Protein AF-Q984J4-F1 (afdb_monomer_lite)

Secondary structure (DSSP, 8-state):
---TTHHHHHHHHTTT--HHHHHHHHHHHHHHHHHHHHTT----HHHHHHHHHHHHHHHHHHHHHH--

Organism: Mesorhizobium japonicum (strain LMG 29417 / CECT 9101 / MAFF 303099) (NCBI:txid266835)

Structure (mmCIF, N/CA/C/O backbone):
data_AF-Q984J4-F1
#
_entry.id   AF-Q984J4-F1
#
loop_
_atom_site.group_PDB
_atom_site.id
_atom_site.type_symbol
_atom_site.label_atom_id
_atom_site.label_alt_id
_atom_site.label_comp_id
_atom_site.label_asym_id
_atom_site.label_entity_id
_atom_site.label_seq_id
_atom_site.pdbx_PDB_ins_code
_atom_site.Cartn_x
_atom_site.Cartn_y
_atom_site.Cartn_z
_atom_site.occupancy
_atom_site.B_iso_or_equiv
_atom_site.auth_seq_id
_atom_site.auth_comp_id
_atom_site.auth_asym_id
_atom_site.auth_atom_id
_atom_site.pdbx_PDB_model_num
ATOM 1 N N . MET A 1 1 ? 10.801 3.680 -18.726 1.00 36.25 1 MET A N 1
ATOM 2 C CA . MET A 1 1 ? 9.719 4.496 -18.135 1.00 36.25 1 MET A CA 1
ATOM 3 C C . MET A 1 1 ? 8.633 3.530 -17.650 1.00 36.25 1 MET A C 1
ATOM 5 O O . MET A 1 1 ? 7.842 3.065 -18.453 1.00 36.25 1 MET A O 1
ATOM 9 N N . LEU A 1 2 ? 8.680 3.113 -16.384 1.00 41.53 2 LEU A N 1
ATOM 10 C CA . LEU A 1 2 ? 7.704 2.232 -15.712 1.00 41.53 2 LEU A CA 1
ATOM 11 C C . LEU A 1 2 ? 7.173 3.053 -14.523 1.00 41.53 2 LEU A C 1
ATOM 13 O O . LEU A 1 2 ? 8.004 3.591 -13.805 1.00 41.53 2 LEU A O 1
ATOM 17 N N . SER A 1 3 ? 5.892 3.262 -14.221 1.00 46.81 3 SER A N 1
ATOM 18 C CA . SER A 1 3 ? 4.590 3.064 -14.870 1.00 46.81 3 SER A CA 1
ATOM 19 C C . SER A 1 3 ? 3.651 4.085 -14.177 1.00 46.81 3 SER A C 1
ATOM 21 O O . SER A 1 3 ? 3.745 4.180 -12.956 1.00 46.81 3 SER A O 1
ATOM 23 N N . PRO A 1 4 ? 2.766 4.836 -14.862 1.00 56.25 4 PRO A N 1
ATOM 24 C CA . PRO A 1 4 ? 1.876 5.836 -14.238 1.00 56.25 4 PRO A CA 1
ATOM 25 C C . PRO A 1 4 ? 0.804 5.297 -13.261 1.00 56.25 4 PRO A C 1
ATOM 27 O O . PRO A 1 4 ? -0.200 5.965 -13.053 1.00 56.25 4 PRO A O 1
ATOM 30 N N . PHE A 1 5 ? 0.928 4.073 -12.733 1.00 74.00 5 PHE A N 1
ATOM 31 C CA . PHE A 1 5 ? -0.235 3.330 -12.233 1.00 74.00 5 PHE A CA 1
ATOM 32 C C . PHE A 1 5 ? 0.010 2.392 -11.039 1.00 74.00 5 PHE A C 1
ATOM 34 O O . PHE A 1 5 ? -0.907 1.640 -10.707 1.00 74.00 5 PHE A O 1
ATOM 41 N N . PHE A 1 6 ? 1.193 2.339 -10.407 1.00 90.75 6 PHE A N 1
ATOM 42 C CA . PHE A 1 6 ? 1.371 1.417 -9.268 1.00 90.75 6 PHE A CA 1
ATOM 43 C C . PHE A 1 6 ? 0.575 1.894 -8.054 1.00 90.75 6 PHE A C 1
ATOM 45 O O . PHE A 1 6 ? -0.239 1.136 -7.520 1.00 90.75 6 PHE A O 1
ATOM 52 N N . SER A 1 7 ? 0.774 3.154 -7.662 1.00 91.94 7 SER A N 1
ATOM 53 C CA . SER A 1 7 ? 0.058 3.757 -6.539 1.00 91.94 7 SER A CA 1
ATOM 54 C C . SER A 1 7 ? -1.456 3.745 -6.780 1.00 91.94 7 SER A C 1
ATOM 56 O O . SER A 1 7 ? -2.198 3.237 -5.943 1.00 91.94 7 SER A O 1
ATOM 58 N N . ASP A 1 8 ? -1.913 4.160 -7.962 1.00 93.81 8 ASP A N 1
ATOM 59 C CA . ASP A 1 8 ? -3.327 4.102 -8.358 1.00 93.81 8 ASP A CA 1
ATOM 60 C C . ASP A 1 8 ? -3.917 2.689 -8.298 1.00 93.81 8 ASP A C 1
ATOM 62 O O . ASP A 1 8 ? -5.037 2.500 -7.823 1.00 93.81 8 ASP A O 1
ATOM 66 N N . ARG A 1 9 ? -3.179 1.671 -8.758 1.00 93.69 9 ARG A N 1
ATOM 67 C CA . ARG A 1 9 ? -3.639 0.277 -8.701 1.00 93.69 9 ARG A CA 1
ATOM 68 C C . ARG A 1 9 ? -3.788 -0.196 -7.260 1.00 93.69 9 ARG A C 1
ATOM 70 O O . ARG A 1 9 ? -4.808 -0.799 -6.938 1.00 93.69 9 ARG A O 1
ATOM 77 N N . ALA A 1 10 ? -2.803 0.091 -6.412 1.00 95.19 10 ALA A N 1
ATOM 78 C CA . ALA A 1 10 ? -2.852 -0.261 -4.999 1.00 95.19 10 ALA A CA 1
ATOM 79 C C . ALA A 1 10 ? -4.016 0.448 -4.287 1.00 95.19 10 ALA A C 1
ATOM 81 O O . ALA A 1 10 ? -4.740 -0.176 -3.514 1.00 95.19 10 ALA A O 1
ATOM 82 N N . LEU A 1 11 ? -4.247 1.731 -4.588 1.00 95.19 11 LEU A N 1
ATOM 83 C CA . LEU A 1 11 ? -5.343 2.505 -4.007 1.00 95.19 11 LEU A CA 1
ATOM 84 C C . LEU A 1 11 ? -6.719 2.008 -4.466 1.00 95.19 11 LEU A C 1
ATOM 86 O O . LEU A 1 11 ? -7.607 1.867 -3.633 1.00 95.19 11 LEU A O 1
ATOM 90 N N . ARG A 1 12 ? -6.888 1.657 -5.746 1.00 96.00 12 ARG A N 1
ATOM 91 C CA . ARG A 1 12 ? -8.135 1.048 -6.239 1.00 96.00 12 ARG A CA 1
ATOM 92 C C . ARG A 1 12 ? -8.384 -0.337 -5.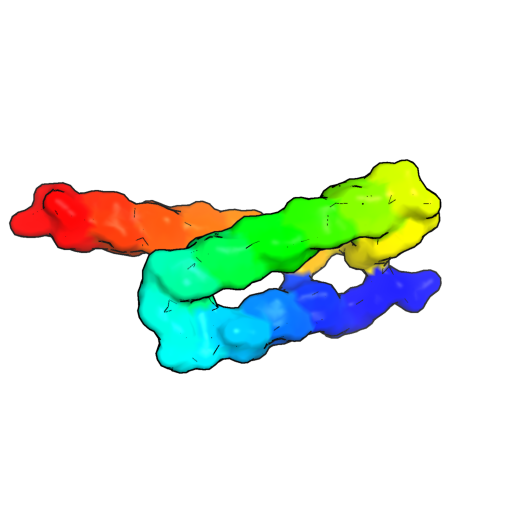648 1.00 96.00 12 ARG A C 1
ATOM 94 O O . ARG A 1 12 ? -9.525 -0.685 -5.367 1.00 96.00 12 ARG A O 1
ATOM 101 N N . ALA A 1 13 ? -7.334 -1.132 -5.435 1.00 96.12 13 ALA A 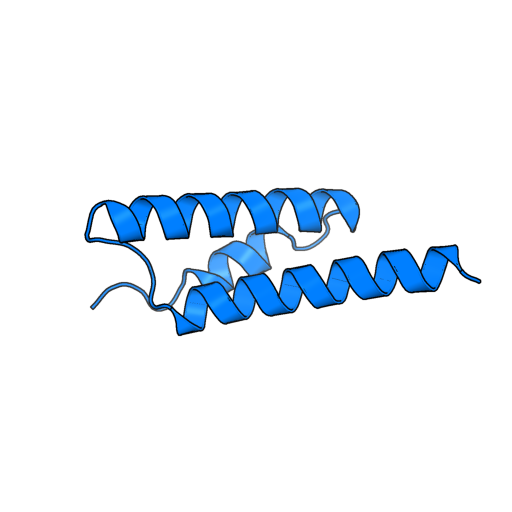N 1
ATOM 102 C CA . ALA A 1 13 ? -7.461 -2.483 -4.886 1.00 96.12 13 ALA A CA 1
ATOM 103 C C . ALA A 1 13 ? -8.028 -2.504 -3.455 1.00 96.12 13 ALA A C 1
ATOM 105 O O . ALA A 1 13 ? -8.659 -3.485 -3.058 1.00 96.12 13 ALA A O 1
ATOM 106 N N . ILE A 1 14 ? -7.833 -1.421 -2.696 1.00 97.38 14 ILE A N 1
ATOM 107 C CA . ILE A 1 14 ? -8.337 -1.293 -1.325 1.00 97.38 14 ILE A CA 1
ATOM 108 C C . ILE A 1 14 ? -9.714 -0.625 -1.218 1.00 97.38 14 ILE A C 1
ATOM 110 O O . ILE A 1 14 ? -10.274 -0.568 -0.121 1.00 97.38 14 ILE A O 1
ATOM 114 N N . GLU A 1 15 ? -10.277 -0.110 -2.315 1.00 96.75 15 GLU A N 1
ATOM 115 C CA . GLU A 1 15 ? -11.581 0.559 -2.293 1.00 96.75 15 GLU A CA 1
ATOM 116 C C . GLU A 1 15 ? -12.691 -0.390 -1.811 1.00 96.75 15 GLU A C 1
ATOM 118 O O . GLU A 1 15 ? -12.809 -1.537 -2.243 1.00 96.75 15 GLU A O 1
ATOM 123 N N . GLY A 1 16 ? -13.504 0.089 -0.864 1.00 96.44 16 GLY A N 1
ATOM 124 C CA . GLY A 1 16 ? -14.612 -0.673 -0.278 1.00 96.44 16 GLY A CA 1
ATOM 125 C C . GLY A 1 16 ? -14.208 -1.827 0.651 1.00 96.44 16 GLY A C 1
ATOM 126 O O . GLY A 1 16 ? -15.089 -2.518 1.161 1.00 96.44 16 GLY A O 1
ATOM 127 N N . LYS A 1 17 ? -12.910 -2.055 0.894 1.00 97.44 17 LYS A N 1
ATOM 128 C CA . LYS A 1 17 ? -12.423 -3.093 1.820 1.00 97.44 17 LYS A CA 1
ATOM 129 C C . LYS A 1 17 ? -12.443 -2.617 3.271 1.00 97.44 17 LYS A C 1
ATOM 131 O O . LYS A 1 17 ? -12.381 -1.413 3.529 1.00 97.44 17 LYS A O 1
ATOM 136 N N . GLN A 1 18 ? -12.503 -3.550 4.224 1.00 96.88 18 GLN A N 1
ATOM 137 C CA . GLN A 1 18 ? -12.411 -3.207 5.645 1.00 96.88 18 GLN A CA 1
ATOM 138 C C . GLN A 1 18 ? -11.005 -2.702 5.990 1.00 96.88 18 GLN A C 1
ATOM 140 O O . GLN A 1 18 ? -10.045 -3.147 5.367 1.00 96.88 18 GLN A O 1
ATOM 145 N N . PRO A 1 19 ? -10.837 -1.809 6.983 1.00 95.62 19 PRO A N 1
ATOM 146 C CA . PRO A 1 19 ? -9.543 -1.187 7.267 1.00 95.62 19 PRO A CA 1
ATOM 147 C C . PRO A 1 19 ? -8.377 -2.168 7.463 1.00 95.62 19 PRO A C 1
ATOM 149 O O . PRO A 1 19 ? -7.273 -1.884 7.012 1.00 95.62 19 PRO A O 1
ATOM 152 N N . LEU A 1 20 ? -8.612 -3.325 8.092 1.00 96.38 20 LEU A N 1
ATOM 153 C CA . LEU A 1 20 ? -7.587 -4.365 8.246 1.00 96.38 20 LEU A CA 1
ATOM 154 C C . LEU A 1 20 ? -7.218 -5.010 6.900 1.00 96.38 20 LEU A C 1
ATOM 156 O O . LEU A 1 20 ? -6.037 -5.068 6.574 1.00 96.38 20 LEU A O 1
ATOM 160 N N . ASP A 1 21 ? -8.208 -5.359 6.074 1.00 97.69 21 ASP A N 1
ATOM 161 C CA . ASP A 1 21 ? -7.980 -5.875 4.715 1.00 97.69 21 ASP A CA 1
ATOM 162 C C . ASP A 1 21 ? -7.227 -4.858 3.840 1.00 97.69 21 ASP A C 1
ATOM 164 O O . ASP A 1 21 ? -6.383 -5.225 3.023 1.00 97.69 21 ASP A O 1
ATOM 168 N N . GLN A 1 22 ? -7.510 -3.558 4.009 1.00 98.19 22 GLN A N 1
ATOM 169 C CA . GLN A 1 22 ? -6.776 -2.499 3.312 1.00 98.19 22 GLN A CA 1
ATOM 170 C C . GLN A 1 22 ? -5.293 -2.511 3.701 1.00 98.19 22 GLN A C 1
ATOM 172 O O . GLN A 1 22 ? -4.440 -2.346 2.832 1.00 98.19 22 GLN A O 1
ATOM 177 N N . LEU A 1 23 ? -4.966 -2.700 4.985 1.00 98.06 23 LEU A N 1
ATOM 178 C CA . LEU A 1 23 ? -3.573 -2.767 5.436 1.00 98.06 23 LEU A CA 1
ATOM 179 C C . LEU A 1 23 ? -2.848 -3.981 4.861 1.00 98.06 23 LEU A C 1
ATOM 181 O O . LEU A 1 23 ? -1.728 -3.823 4.373 1.00 98.06 23 LEU A O 1
ATOM 185 N N . ASP A 1 24 ? -3.479 -5.155 4.885 1.00 98.06 24 ASP A N 1
ATOM 186 C CA . ASP A 1 24 ? -2.879 -6.378 4.351 1.00 98.06 24 ASP A CA 1
ATOM 187 C C . ASP A 1 24 ? -2.585 -6.250 2.854 1.00 98.06 24 ASP A C 1
ATOM 189 O O . ASP A 1 24 ? -1.455 -6.489 2.427 1.00 98.06 24 ASP A O 1
ATOM 193 N N . LEU A 1 25 ? -3.543 -5.743 2.074 1.00 98.00 25 LEU A N 1
ATOM 194 C CA . LEU A 1 25 ? -3.349 -5.503 0.644 1.00 98.00 25 LEU A CA 1
ATOM 195 C C . LEU A 1 25 ? -2.237 -4.482 0.372 1.00 98.00 25 LEU A C 1
ATOM 197 O O . LEU A 1 25 ? -1.361 -4.727 -0.457 1.00 98.00 25 LEU A O 1
ATOM 201 N N . LEU A 1 26 ? -2.224 -3.336 1.063 1.00 97.88 26 LEU A N 1
ATOM 202 C CA . LEU A 1 26 ? -1.172 -2.330 0.862 1.00 97.88 26 LEU A CA 1
ATOM 203 C C . LEU A 1 26 ? 0.211 -2.876 1.234 1.00 97.88 26 LEU A C 1
ATOM 205 O O . LEU A 1 26 ? 1.188 -2.546 0.559 1.00 97.88 26 LEU A O 1
ATOM 209 N N . ARG A 1 27 ? 0.302 -3.717 2.273 1.00 97.94 27 ARG A N 1
ATOM 210 C CA . ARG A 1 27 ? 1.545 -4.397 2.653 1.00 97.94 27 ARG A CA 1
ATOM 211 C C . ARG A 1 27 ? 2.030 -5.314 1.533 1.00 97.94 27 ARG A C 1
ATOM 213 O O . ARG A 1 27 ? 3.190 -5.205 1.147 1.00 97.94 27 ARG A O 1
ATOM 220 N N . GLU A 1 28 ? 1.154 -6.140 0.965 1.00 97.81 28 GLU A N 1
ATOM 221 C CA . GLU A 1 28 ? 1.492 -7.020 -0.163 1.00 97.81 28 GLU A CA 1
ATOM 222 C C . GLU A 1 28 ? 1.984 -6.239 -1.389 1.00 97.81 28 GLU A C 1
ATOM 224 O O . GLU A 1 28 ? 2.994 -6.606 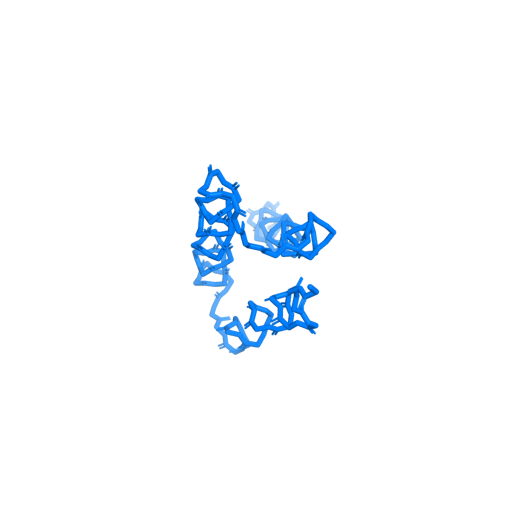-1.993 1.00 97.81 28 GLU A O 1
ATOM 229 N N . TYR A 1 29 ? 1.324 -5.126 -1.733 1.00 96.62 29 TYR A N 1
ATOM 230 C CA . TYR A 1 29 ? 1.757 -4.258 -2.832 1.00 96.62 29 TYR A CA 1
ATOM 231 C C . TYR A 1 29 ? 3.161 -3.690 -2.605 1.00 96.62 29 TYR A C 1
ATOM 233 O O . TYR A 1 29 ? 3.974 -3.683 -3.531 1.00 96.62 29 TYR A O 1
ATOM 241 N N . VAL A 1 30 ? 3.458 -3.214 -1.391 1.00 96.75 30 VAL A N 1
ATOM 242 C CA . VAL A 1 30 ? 4.784 -2.675 -1.052 1.00 96.75 30 VAL A CA 1
ATOM 243 C C . VAL A 1 30 ? 5.837 -3.781 -1.065 1.00 96.75 30 VAL A C 1
ATOM 245 O O . VAL A 1 30 ? 6.886 -3.597 -1.672 1.00 96.75 30 VAL A O 1
ATOM 248 N N . G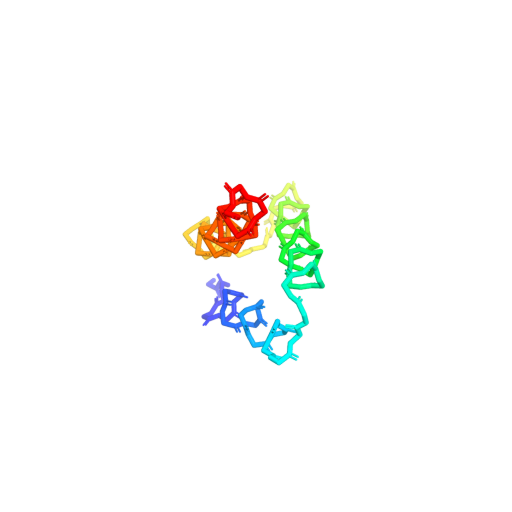LU A 1 31 ? 5.566 -4.939 -0.461 1.00 97.19 31 GLU A N 1
ATOM 249 C CA . GLU A 1 31 ? 6.495 -6.076 -0.463 1.00 97.19 31 GLU A CA 1
ATOM 250 C C . GLU A 1 31 ? 6.812 -6.551 -1.887 1.00 97.19 31 GLU A C 1
ATOM 252 O O . GLU A 1 31 ? 7.971 -6.821 -2.202 1.00 97.19 31 GLU A O 1
ATOM 257 N N . GLN A 1 32 ? 5.810 -6.610 -2.771 1.00 95.50 32 GLN A N 1
ATOM 258 C CA . GLN A 1 32 ? 6.034 -6.948 -4.174 1.00 95.50 32 GLN A CA 1
ATOM 259 C C . GLN A 1 32 ? 6.877 -5.887 -4.887 1.00 95.50 32 GLN A C 1
ATOM 261 O O . GLN A 1 32 ? 7.826 -6.241 -5.581 1.00 95.50 32 GLN A O 1
ATOM 266 N N . ALA A 1 33 ? 6.575 -4.601 -4.691 1.00 95.12 33 ALA A N 1
ATOM 267 C CA . ALA A 1 33 ? 7.332 -3.515 -5.308 1.00 95.12 33 ALA A CA 1
ATOM 268 C C . ALA A 1 33 ? 8.805 -3.503 -4.871 1.00 95.12 33 ALA A C 1
ATOM 270 O O . ALA A 1 33 ? 9.689 -3.276 -5.694 1.00 95.12 33 ALA A O 1
ATOM 271 N N . GLU A 1 34 ? 9.081 -3.789 -3.598 1.00 94.31 34 GLU A N 1
ATOM 272 C CA . GLU A 1 34 ? 10.447 -3.907 -3.082 1.00 94.31 34 GLU A CA 1
ATOM 273 C C . GLU A 1 34 ? 11.189 -5.109 -3.681 1.00 94.31 34 GLU A C 1
ATOM 275 O O . GLU A 1 34 ? 12.350 -4.978 -4.073 1.00 94.31 34 GLU A O 1
ATOM 280 N N . ARG A 1 35 ? 10.521 -6.265 -3.825 1.00 95.25 35 ARG A N 1
ATOM 281 C CA . ARG A 1 35 ? 11.099 -7.434 -4.514 1.00 95.25 35 ARG A CA 1
ATOM 282 C C . ARG A 1 35 ? 11.431 -7.127 -5.972 1.00 95.25 35 ARG A C 1
ATOM 284 O O . ARG A 1 35 ? 12.529 -7.448 -6.425 1.00 95.25 35 ARG A O 1
ATOM 291 N N . ASP A 1 36 ? 10.517 -6.476 -6.685 1.00 93.62 36 ASP A N 1
ATOM 292 C CA . ASP A 1 36 ? 10.720 -6.079 -8.079 1.00 93.62 36 ASP A CA 1
ATOM 293 C C . ASP A 1 36 ? 11.939 -5.148 -8.200 1.00 93.62 36 ASP A C 1
ATOM 295 O O . ASP A 1 36 ? 12.812 -5.372 -9.045 1.00 93.62 36 ASP A O 1
ATOM 299 N N . LYS A 1 37 ? 12.058 -4.169 -7.287 1.00 90.50 37 LYS A N 1
ATOM 300 C CA . LYS A 1 37 ? 13.199 -3.239 -7.204 1.00 90.50 37 LYS A CA 1
ATOM 301 C C . LYS A 1 37 ? 14.525 -3.929 -6.970 1.00 90.50 37 LYS A C 1
ATOM 303 O O . LYS A 1 37 ? 15.504 -3.600 -7.640 1.00 90.50 37 LYS A O 1
ATOM 308 N N . GLN A 1 38 ? 14.565 -4.900 -6.066 1.00 92.31 38 GLN A N 1
ATOM 309 C CA . GLN A 1 38 ? 15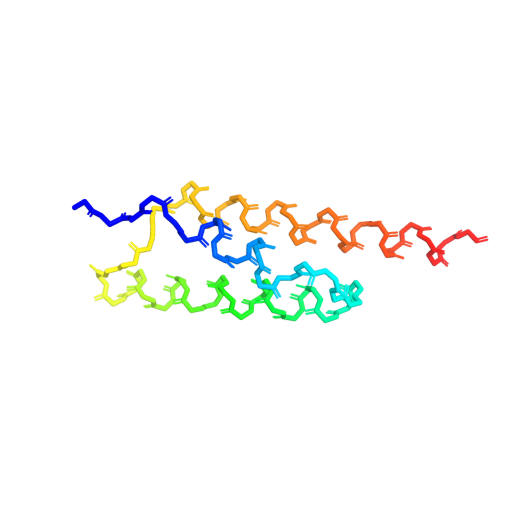.766 -5.702 -5.828 1.00 92.31 38 GLN A CA 1
ATOM 310 C C . GLN A 1 38 ? 16.176 -6.509 -7.067 1.00 92.31 38 GLN A C 1
ATOM 312 O O . GLN A 1 38 ? 17.365 -6.712 -7.298 1.00 92.31 38 GLN A O 1
ATOM 317 N N . ALA A 1 39 ? 15.213 -6.918 -7.893 1.00 93.38 39 ALA A N 1
ATOM 318 C CA . ALA A 1 39 ? 15.457 -7.614 -9.152 1.00 93.38 39 ALA A CA 1
ATOM 319 C C . ALA A 1 39 ? 15.809 -6.677 -10.332 1.00 93.38 39 ALA A C 1
ATOM 321 O O . ALA A 1 39 ? 16.004 -7.146 -11.454 1.00 93.38 39 ALA A O 1
ATOM 322 N N . GLY A 1 40 ? 15.922 -5.364 -10.095 1.00 91.81 40 GLY A N 1
ATOM 323 C CA . GLY A 1 40 ? 16.335 -4.373 -11.094 1.00 91.81 40 GLY A CA 1
ATOM 324 C C . GLY A 1 40 ? 15.199 -3.810 -11.956 1.00 91.81 40 GLY A C 1
ATOM 325 O O . GLY A 1 40 ? 15.466 -3.123 -12.943 1.00 91.81 40 GLY A O 1
ATOM 326 N N . TYR A 1 41 ? 13.942 -4.075 -11.597 1.00 88.25 41 TYR A N 1
ATOM 327 C CA . TYR A 1 41 ? 12.752 -3.495 -12.227 1.00 88.25 41 TYR A CA 1
ATOM 328 C C . TYR A 1 41 ? 11.794 -2.948 -11.157 1.00 88.25 41 TYR A C 1
ATOM 330 O O . TYR A 1 41 ? 12.167 -2.825 -10.009 1.00 88.25 41 TYR A O 1
ATOM 338 N N . GLY A 1 42 ? 10.578 -2.529 -11.493 1.00 88.69 42 GLY A N 1
ATOM 339 C CA . GLY A 1 42 ? 9.595 -2.104 -10.486 1.00 88.69 42 GLY A CA 1
ATOM 340 C C . GLY A 1 42 ? 9.274 -0.607 -10.485 1.00 88.69 42 GLY A C 1
ATOM 341 O O . GLY A 1 42 ? 9.793 0.156 -11.309 1.00 88.69 42 GLY A O 1
ATOM 342 N N . PRO A 1 43 ? 8.320 -0.197 -9.633 1.00 91.62 43 PRO A N 1
ATOM 343 C CA . PRO A 1 43 ? 7.768 1.146 -9.668 1.00 91.62 43 PRO A CA 1
ATOM 344 C C . PRO A 1 43 ? 8.751 2.193 -9.115 1.00 91.62 43 PRO A C 1
ATOM 346 O O . PRO A 1 43 ? 9.662 1.862 -8.347 1.00 91.62 43 PRO A O 1
ATOM 349 N N . PRO A 1 44 ? 8.564 3.475 -9.474 1.00 91.81 44 PRO A N 1
ATOM 350 C CA . PRO A 1 44 ? 9.320 4.572 -8.883 1.00 91.81 44 PRO A CA 1
ATOM 351 C C . PRO A 1 44 ? 9.169 4.596 -7.356 1.00 91.81 44 PRO A C 1
ATOM 353 O O . PRO A 1 44 ? 8.094 4.315 -6.826 1.00 91.81 44 PRO A O 1
ATOM 356 N N . GLU A 1 45 ? 10.229 4.988 -6.645 1.00 92.00 45 GLU A N 1
ATOM 357 C CA . GLU A 1 45 ? 10.223 5.082 -5.174 1.00 92.00 45 GLU A CA 1
ATOM 358 C C . GLU A 1 45 ? 9.102 5.995 -4.653 1.00 92.00 45 GLU A C 1
ATOM 360 O O . GLU A 1 45 ? 8.448 5.678 -3.661 1.00 92.00 45 GLU A O 1
ATOM 365 N N . ASP A 1 46 ? 8.825 7.098 -5.351 1.00 92.56 46 ASP A N 1
ATOM 366 C CA . ASP A 1 46 ? 7.749 8.024 -4.986 1.00 92.56 46 ASP A CA 1
ATOM 367 C C . ASP A 1 46 ? 6.372 7.351 -4.988 1.00 92.56 46 ASP A C 1
ATOM 369 O O . ASP A 1 46 ? 5.547 7.625 -4.112 1.00 92.56 46 ASP A O 1
ATOM 373 N N . ASP A 1 47 ? 6.151 6.420 -5.915 1.00 93.12 47 ASP A N 1
ATOM 374 C CA . ASP A 1 47 ? 4.902 5.674 -6.058 1.00 93.12 47 ASP A CA 1
ATOM 375 C C . ASP A 1 47 ? 4.730 4.661 -4.916 1.00 93.12 47 ASP A C 1
ATOM 377 O O . ASP A 1 47 ? 3.65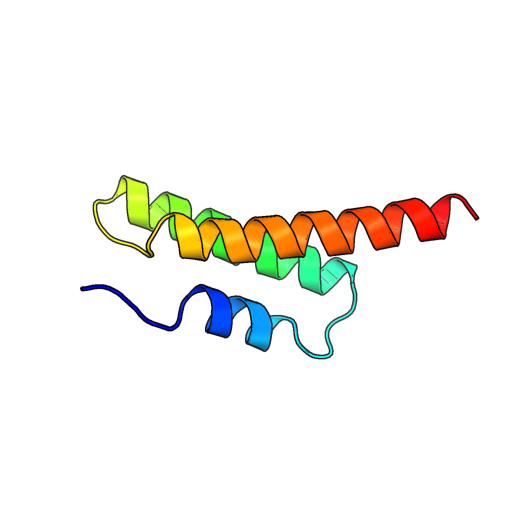6 4.555 -4.319 1.00 93.12 47 ASP A O 1
ATOM 381 N N . ILE A 1 48 ? 5.818 3.991 -4.522 1.00 94.31 48 ILE A N 1
ATOM 382 C CA . ILE A 1 48 ? 5.857 3.132 -3.327 1.00 94.31 48 ILE A CA 1
ATOM 383 C C . ILE A 1 48 ? 5.567 3.959 -2.071 1.00 94.31 48 ILE A C 1
ATOM 385 O O . ILE A 1 48 ? 4.783 3.555 -1.206 1.00 94.31 48 ILE A O 1
ATOM 389 N N . ASN A 1 49 ? 6.140 5.158 -1.981 1.00 95.19 49 ASN A N 1
ATOM 390 C CA . ASN A 1 49 ? 5.945 6.047 -0.842 1.00 95.19 49 ASN A CA 1
ATOM 391 C C . ASN A 1 49 ? 4.506 6.567 -0.724 1.00 95.19 49 ASN A C 1
ATOM 393 O O . ASN A 1 49 ? 4.031 6.769 0.396 1.00 95.19 49 ASN A O 1
ATOM 397 N N . ILE A 1 50 ? 3.770 6.739 -1.829 1.00 95.56 50 ILE A N 1
ATOM 398 C CA . ILE A 1 50 ? 2.326 7.033 -1.784 1.00 95.56 50 ILE A CA 1
ATOM 399 C C . ILE A 1 50 ? 1.571 5.900 -1.071 1.00 95.56 50 ILE A C 1
ATOM 401 O O . ILE A 1 50 ? 0.796 6.167 -0.148 1.00 95.56 50 ILE A O 1
ATOM 405 N N . VAL A 1 51 ? 1.846 4.646 -1.438 1.00 96.69 51 VAL A N 1
ATOM 406 C CA . VAL A 1 51 ? 1.208 3.457 -0.845 1.00 96.69 51 VAL A CA 1
ATOM 407 C C . VAL A 1 51 ? 1.574 3.312 0.637 1.00 96.69 51 VAL A C 1
ATOM 409 O O . VAL A 1 51 ? 0.687 3.147 1.477 1.00 96.69 51 VAL A O 1
ATOM 412 N N . ARG A 1 52 ? 2.852 3.496 0.999 1.00 97.75 52 ARG A N 1
ATOM 413 C CA . ARG A 1 52 ? 3.313 3.501 2.403 1.00 97.75 52 ARG A CA 1
ATOM 414 C C . ARG A 1 52 ? 2.620 4.573 3.245 1.00 97.75 52 ARG A C 1
ATOM 416 O O . ARG A 1 52 ? 2.169 4.295 4.355 1.00 97.75 52 ARG A O 1
ATOM 423 N N . ARG A 1 53 ? 2.489 5.800 2.725 1.00 97.75 53 ARG A N 1
ATOM 424 C CA . ARG A 1 53 ? 1.774 6.884 3.422 1.00 97.75 53 ARG A CA 1
ATOM 425 C C . ARG A 1 53 ? 0.306 6.532 3.651 1.00 97.75 53 ARG A C 1
ATOM 427 O O . ARG A 1 53 ? -0.225 6.824 4.724 1.00 97.75 53 ARG A O 1
ATOM 434 N N . ARG A 1 54 ? -0.348 5.888 2.678 1.00 97.31 54 ARG A N 1
ATOM 435 C CA . ARG A 1 54 ? -1.730 5.418 2.835 1.00 97.31 54 ARG A CA 1
ATOM 436 C C . ARG A 1 54 ? -1.842 4.347 3.922 1.00 97.31 54 ARG A C 1
ATOM 438 O O . ARG A 1 54 ? -2.726 4.468 4.767 1.00 97.31 54 ARG A O 1
ATOM 445 N N . PHE A 1 55 ? -0.926 3.379 3.947 1.00 97.75 55 PHE A N 1
ATOM 446 C CA . PHE A 1 55 ? -0.855 2.353 4.992 1.00 97.75 55 PHE A CA 1
ATOM 447 C C . PHE A 1 55 ? -0.750 2.981 6.391 1.00 97.75 55 PHE A C 1
ATOM 449 O O . PHE A 1 55 ? -1.579 2.712 7.258 1.00 97.75 55 PHE A O 1
ATOM 456 N N . ILE A 1 56 ? 0.213 3.890 6.595 1.00 97.62 56 ILE A N 1
ATOM 457 C CA . ILE A 1 56 ? 0.438 4.559 7.890 1.00 97.62 56 ILE A CA 1
ATOM 458 C C . ILE A 1 56 ? -0.812 5.317 8.344 1.00 97.62 56 ILE A C 1
ATOM 460 O O . ILE A 1 56 ? -1.163 5.291 9.526 1.00 97.62 56 ILE A O 1
ATOM 464 N N . ARG A 1 57 ? -1.504 5.981 7.411 1.00 97.31 57 ARG A N 1
ATOM 465 C CA . ARG A 1 57 ? -2.733 6.720 7.703 1.00 97.31 57 ARG A CA 1
ATOM 466 C C . ARG A 1 57 ? -3.834 5.801 8.232 1.00 97.31 57 ARG A C 1
ATOM 468 O O . ARG A 1 57 ? -4.361 6.076 9.305 1.00 97.31 57 ARG A O 1
ATOM 475 N N . ILE A 1 58 ? -4.121 4.708 7.523 1.00 96.25 58 ILE A N 1
ATOM 476 C CA . ILE A 1 58 ? -5.151 3.733 7.918 1.00 96.25 58 ILE A CA 1
ATOM 477 C C . ILE A 1 58 ? -4.791 3.091 9.265 1.00 96.25 58 ILE A C 1
ATOM 479 O O . ILE A 1 58 ? -5.625 3.032 10.166 1.00 96.25 58 ILE A O 1
ATOM 483 N N . ALA A 1 59 ? -3.531 2.683 9.452 1.00 96.38 59 ALA A N 1
ATOM 484 C CA . ALA A 1 59 ? -3.067 2.102 10.711 1.00 96.38 59 ALA A CA 1
ATOM 485 C C . ALA A 1 59 ? -3.231 3.081 11.887 1.00 96.38 59 ALA A C 1
ATOM 487 O O . ALA A 1 59 ? -3.684 2.703 12.967 1.00 96.38 59 ALA A O 1
ATOM 488 N N . SER A 1 60 ? -2.931 4.363 11.657 1.00 95.94 60 SER A N 1
ATOM 489 C CA . SER A 1 60 ? -3.104 5.422 12.655 1.00 95.94 60 SER A CA 1
ATOM 490 C C . SER A 1 60 ? -4.572 5.686 12.996 1.00 95.94 60 SER A C 1
ATOM 492 O O . SER A 1 60 ? -4.874 6.026 14.139 1.00 95.94 60 SER A O 1
ATOM 494 N N . GLU A 1 61 ? -5.479 5.584 12.022 1.00 94.62 61 GLU A N 1
ATOM 495 C CA . GLU A 1 61 ? -6.927 5.736 12.222 1.00 94.62 61 GLU A CA 1
ATOM 496 C C . GLU A 1 61 ? -7.488 4.578 13.058 1.00 94.62 61 GLU A C 1
ATOM 498 O O . GLU A 1 61 ? -8.204 4.819 14.029 1.00 94.62 61 GLU A O 1
ATOM 503 N N . ILE A 1 62 ? -7.077 3.338 12.766 1.00 93.88 62 ILE A N 1
ATOM 504 C CA . ILE A 1 62 ? -7.444 2.153 13.558 1.00 93.88 62 ILE A CA 1
ATOM 505 C C . ILE A 1 62 ? -6.939 2.280 14.998 1.00 93.88 62 ILE A C 1
ATOM 507 O O . ILE A 1 62 ? -7.693 2.039 15.940 1.00 93.88 62 ILE A O 1
ATOM 511 N N . TYR A 1 63 ? -5.670 2.659 15.183 1.00 91.50 63 TYR A N 1
ATOM 512 C CA . TYR A 1 63 ? -5.084 2.778 16.518 1.00 91.50 63 TYR A CA 1
ATOM 513 C C . TYR A 1 63 ? -5.777 3.863 17.352 1.00 91.50 63 TYR A C 1
ATOM 515 O O . TYR A 1 63 ? -6.118 3.624 18.508 1.00 91.50 63 TYR A O 1
ATOM 523 N N . ARG A 1 64 ? -6.057 5.031 16.755 1.00 90.38 64 ARG A N 1
ATOM 524 C CA . ARG A 1 64 ? -6.809 6.105 17.424 1.00 90.38 64 ARG A CA 1
ATOM 525 C C . ARG A 1 64 ? -8.230 5.678 17.787 1.00 90.38 64 ARG A C 1
ATOM 527 O O . ARG A 1 64 ? -8.653 5.927 18.909 1.00 90.38 64 ARG A O 1
ATOM 534 N N . GLY A 1 65 ? -8.930 4.990 16.886 1.00 78.19 65 GLY A N 1
ATOM 535 C CA . GLY A 1 65 ? -10.287 4.499 17.140 1.00 78.19 65 GLY A CA 1
ATOM 536 C C . GLY A 1 65 ? -10.381 3.432 18.238 1.00 78.19 65 GLY A C 1
ATOM 537 O O . GLY A 1 65 ? -11.440 3.275 18.824 1.00 78.19 65 GLY A O 1
ATOM 538 N N . ARG A 1 66 ? -9.289 2.718 18.548 1.00 70.19 66 ARG A N 1
ATOM 539 C CA . ARG A 1 66 ? -9.228 1.766 19.675 1.00 70.19 66 ARG A CA 1
ATOM 540 C C . ARG A 1 66 ? -8.891 2.409 21.021 1.00 70.19 66 ARG A C 1
ATOM 542 O O . ARG A 1 66 ? -9.064 1.766 22.048 1.00 70.19 66 ARG A O 1
ATOM 549 N N . ALA A 1 67 ? -8.353 3.626 21.009 1.00 63.47 67 ALA A N 1
ATOM 550 C CA . ALA A 1 67 ? -7.989 4.371 22.212 1.00 63.47 67 ALA A CA 1
ATOM 551 C C . ALA A 1 67 ? -9.127 5.278 22.728 1.00 63.47 67 ALA A C 1
ATOM 553 O O . ALA A 1 67 ? -8.923 5.986 23.712 1.00 63.47 67 ALA A O 1
ATOM 554 N N . SER A 1 68 ? -10.280 5.279 22.044 1.00 53.69 68 SER A N 1
ATOM 555 C CA . SER A 1 68 ? -11.503 6.022 22.403 1.00 53.69 68 SER A CA 1
ATOM 556 C C . SER A 1 68 ? -12.537 5.063 22.977 1.00 53.69 68 SER A C 1
ATOM 558 O O . SER A 1 68 ? -13.303 5.503 23.858 1.00 53.69 68 SER A O 1
#

Foldseek 3Di:
DDDPPLLVVLVVVCPPHDLVVNLVSLVVSLVVQVVQVVVVHHDDPVSNVSSVVVNVVSVVVVVVVVVD

Sequence (68 aa):
MLSPFFSDRALRAIEGKQPLDQLDLLREYVEQAERDKQAGYGPPEDDINIVRRRFIRIASEIYRGRAS

Radius of gyration: 12.89 Å; chains: 1; bounding box: 31×16×40 Å

pLDDT: mean 90.15, std 13.81, range [36.25, 98.19]